Protein AF-A0A2C6L1K0-F1 (afdb_monomer)

Foldseek 3Di:
DPPPADFFDDPDPVRSVVRRVVVVVVVVVCVVCVVVNDDDDDDPVVVVVVVCCVPPPDDDDDD

Radius of gyration: 14.82 Å; Cα contacts (8 Å, |Δi|>4): 24; chains: 1; bounding box: 42×26×28 Å

Sequence (63 aa):
MANHGLVGVGRSVDEAFTVCQVVEKCARIYAWSKTIGQPVVIPEQDVLHLGRAYRSTYGQSSK

Mean predicted aligned erro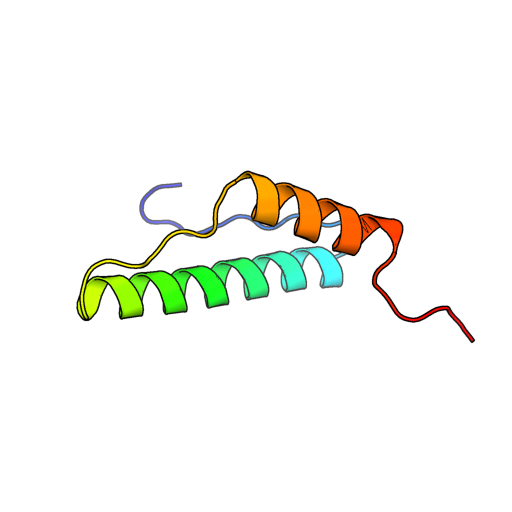r: 4.25 Å

Organism: NCBI:txid1383067

Solvent-accessible surface area (backbone atoms only — not comparable to full-atom values): 3983 Å² total; per-residue (Å²): 106,86,97,75,63,87,86,58,71,54,98,44,70,68,50,12,48,50,46,42,51,52,52,52,54,50,49,52,52,50,52,53,36,49,75,78,46,82,69,83,77,79,56,67,70,56,54,54,50,51,56,46,41,56,75,75,74,51,77,81,77,82,128

Nearest PDB structures (foldseek):
  3ogl-assembly1_A  TM=4.153E-01  e=4.315E+00  Arabidopsis thaliana

pLDDT: mean 93.3, std 9.61, range [47.88, 98.44]

InterPro domains:
  IPR001303 Class II aldolase/adducin N-terminal [PF00596] (1-30)
  IPR036409 Class II aldolase/adducin N-terminal domain superfamily [G3DSA:3.40.225.10] (1-61)
  IPR036409 Class II aldolase/adducin N-terminal domain superfamily [SSF53639] (1-57)

Structure (mmCIF, N/CA/C/O backbone):
data_AF-A0A2C6L1K0-F1
#
_entry.id   AF-A0A2C6L1K0-F1
#
loop_
_atom_site.group_PDB
_atom_site.id
_atom_site.type_symbol
_atom_site.label_atom_id
_atom_site.label_alt_id
_atom_site.label_comp_id
_atom_site.label_asym_id
_atom_site.label_entity_id
_atom_site.label_seq_id
_atom_site.pdbx_PDB_ins_code
_atom_site.Cartn_x
_atom_site.Cartn_y
_atom_site.Cartn_z
_atom_site.occupancy
_atom_site.B_iso_or_equiv
_atom_site.auth_seq_id
_atom_site.auth_comp_id
_atom_site.auth_asym_id
_atom_site.auth_atom_id
_atom_site.pdbx_PDB_model_num
ATOM 1 N N . MET A 1 1 ? -4.400 12.301 -9.207 1.00 66.44 1 MET A N 1
ATOM 2 C CA . MET A 1 1 ? -5.109 11.351 -10.092 1.00 66.44 1 MET A CA 1
ATOM 3 C C . MET A 1 1 ? -6.395 10.872 -9.425 1.00 66.44 1 MET A C 1
ATOM 5 O O . MET A 1 1 ? -6.483 9.727 -9.002 1.00 66.44 1 MET A O 1
ATOM 9 N N . ALA A 1 2 ? -7.402 11.741 -9.297 1.00 81.38 2 ALA A N 1
ATOM 10 C CA . ALA A 1 2 ? -8.724 11.273 -8.882 1.00 81.38 2 ALA A CA 1
ATOM 11 C C . ALA A 1 2 ? -9.335 10.449 -10.029 1.00 81.38 2 ALA A C 1
ATOM 13 O O . ALA A 1 2 ? -9.203 10.825 -11.195 1.00 81.38 2 ALA A O 1
ATOM 14 N N . ASN A 1 3 ? -9.967 9.322 -9.701 1.00 89.12 3 ASN A N 1
ATOM 15 C CA . ASN A 1 3 ? -10.683 8.457 -10.650 1.00 89.12 3 ASN A CA 1
ATOM 16 C C . ASN A 1 3 ? -9.819 7.777 -11.737 1.00 89.12 3 ASN A C 1
ATOM 18 O O . ASN A 1 3 ? -10.367 7.364 -12.751 1.00 89.12 3 ASN A O 1
ATOM 22 N N . HIS A 1 4 ? -8.493 7.674 -11.559 1.00 94.06 4 HIS A N 1
ATOM 23 C CA . HIS A 1 4 ? -7.594 7.049 -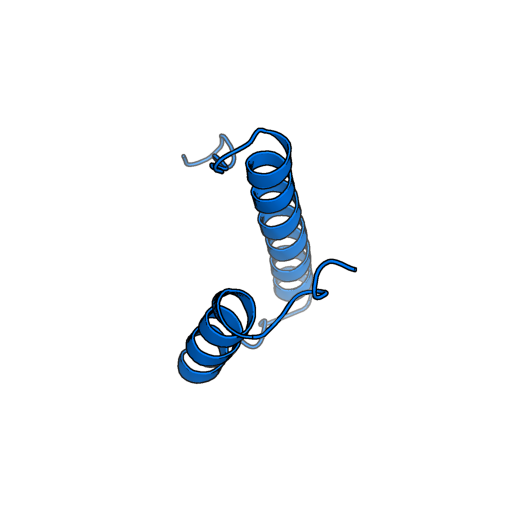12.553 1.00 94.06 4 HIS A CA 1
ATOM 24 C C . HIS A 1 4 ? -6.725 5.915 -11.990 1.00 94.06 4 HIS A C 1
ATOM 26 O O . HIS A 1 4 ? -6.492 4.936 -12.686 1.00 94.06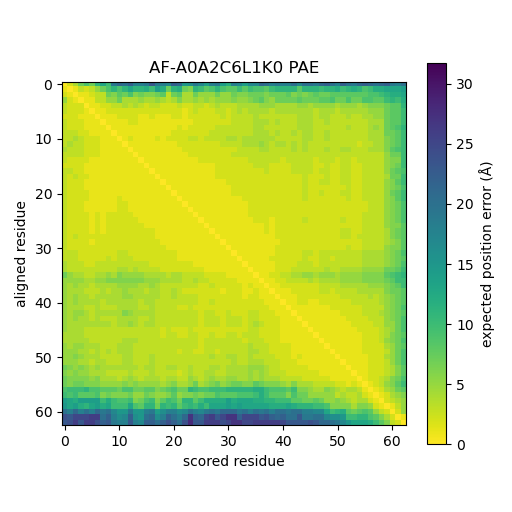 4 HIS A O 1
ATOM 32 N N . GLY A 1 5 ? -6.245 6.027 -10.748 1.00 93.06 5 GLY A N 1
ATOM 33 C CA . GLY A 1 5 ? -5.371 5.024 -10.128 1.00 93.06 5 GLY A CA 1
ATOM 34 C C . GLY A 1 5 ? -4.080 5.631 -9.581 1.00 93.06 5 GLY A C 1
ATOM 35 O O . GLY A 1 5 ? -4.025 6.833 -9.304 1.00 93.06 5 GLY A O 1
ATOM 36 N N . LEU A 1 6 ? -3.053 4.793 -9.421 1.00 96.06 6 LEU A N 1
ATOM 37 C CA . LEU A 1 6 ? -1.735 5.187 -8.920 1.00 96.06 6 LEU A CA 1
ATOM 38 C C . LEU A 1 6 ? -0.663 5.155 -10.019 1.00 96.06 6 LEU A C 1
ATOM 40 O O . LEU A 1 6 ? -0.834 4.509 -11.051 1.00 96.06 6 LEU A O 1
ATOM 44 N N . VAL A 1 7 ? 0.471 5.799 -9.752 1.00 97.00 7 VAL A N 1
ATOM 45 C CA . VAL A 1 7 ? 1.699 5.665 -10.545 1.00 97.00 7 VAL A CA 1
ATOM 46 C C . VAL A 1 7 ? 2.799 5.174 -9.611 1.00 97.00 7 VAL A C 1
ATOM 48 O O . VAL A 1 7 ? 3.110 5.843 -8.627 1.00 97.00 7 VAL A O 1
ATOM 51 N N . GLY A 1 8 ? 3.355 3.997 -9.897 1.00 96.88 8 GLY A N 1
ATOM 52 C CA . GLY A 1 8 ? 4.516 3.448 -9.195 1.00 96.88 8 GLY A CA 1
ATOM 53 C C . GLY A 1 8 ? 5.804 3.718 -9.965 1.00 96.88 8 GLY A C 1
ATOM 54 O O . GLY A 1 8 ? 5.824 3.667 -11.193 1.00 96.88 8 GLY A O 1
ATOM 55 N N . VAL A 1 9 ? 6.879 4.002 -9.235 1.00 97.69 9 VAL A N 1
ATOM 56 C CA . VAL A 1 9 ? 8.217 4.249 -9.786 1.00 97.69 9 VAL A CA 1
ATOM 57 C C . VAL A 1 9 ? 9.250 3.410 -9.040 1.00 97.69 9 VAL A C 1
ATOM 59 O O . VAL A 1 9 ? 9.071 3.101 -7.862 1.00 97.69 9 VAL A O 1
ATOM 62 N N . GLY A 1 10 ? 10.329 3.047 -9.727 1.00 96.44 10 GLY A N 1
ATOM 63 C CA . GLY A 1 10 ? 11.425 2.240 -9.195 1.00 96.44 10 GLY A CA 1
ATOM 64 C C . GLY A 1 10 ? 12.647 2.312 -10.110 1.00 96.44 10 GLY A C 1
ATOM 65 O O . GLY A 1 10 ? 12.557 2.805 -11.234 1.00 96.44 10 GLY A O 1
ATOM 66 N N . ARG A 1 11 ? 13.797 1.831 -9.632 1.00 96.81 11 ARG A N 1
ATOM 67 C CA . ARG A 1 11 ? 15.055 1.752 -10.398 1.00 96.81 11 ARG A CA 1
ATOM 68 C C . ARG A 1 11 ? 14.982 0.698 -11.505 1.00 96.81 11 ARG A C 1
ATOM 70 O O . ARG A 1 11 ? 15.740 0.767 -12.466 1.00 96.81 11 ARG A O 1
ATOM 77 N N . SER A 1 12 ? 14.075 -0.265 -11.366 1.00 97.88 12 SER A N 1
ATOM 78 C CA . SER A 1 12 ? 13.725 -1.268 -12.369 1.00 97.88 12 SER A CA 1
ATOM 79 C C . SER A 1 12 ? 12.207 -1.422 -12.464 1.00 97.88 12 SER A C 1
ATOM 81 O O . SER A 1 12 ? 11.464 -0.981 -11.582 1.00 97.88 12 SER A O 1
ATOM 83 N N . VAL A 1 13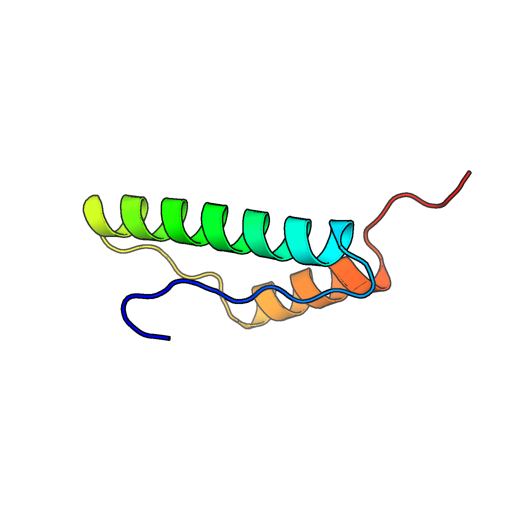 ? 11.742 -2.083 -13.528 1.00 98.12 13 VAL A N 1
ATOM 84 C CA . VAL A 1 13 ? 10.324 -2.436 -13.690 1.00 98.12 13 VAL A CA 1
ATOM 85 C C . VAL A 1 13 ? 9.847 -3.322 -12.539 1.00 98.12 13 VAL A C 1
ATOM 87 O O . VAL A 1 13 ? 8.768 -3.075 -12.010 1.00 98.12 13 VAL A O 1
ATOM 90 N N . ASP A 1 14 ? 10.658 -4.287 -12.094 1.00 97.81 14 ASP A N 1
ATOM 91 C CA . ASP A 1 14 ? 10.313 -5.164 -10.967 1.00 97.81 14 ASP A CA 1
ATOM 92 C C . ASP A 1 14 ? 10.117 -4.379 -9.666 1.00 97.81 14 ASP A C 1
ATOM 94 O O . ASP A 1 14 ? 9.170 -4.623 -8.915 1.00 97.81 14 ASP A O 1
ATOM 98 N N . GLU A 1 15 ? 10.978 -3.391 -9.405 1.00 95.88 15 GLU A N 1
ATOM 99 C CA . GLU A 1 15 ? 10.832 -2.523 -8.239 1.00 95.88 15 GLU A CA 1
ATOM 100 C C . GLU A 1 15 ? 9.582 -1.643 -8.356 1.00 95.88 15 GLU A C 1
ATOM 102 O O . GLU A 1 15 ? 8.793 -1.574 -7.413 1.00 95.88 15 GLU A O 1
ATOM 107 N N . ALA A 1 16 ? 9.355 -1.018 -9.516 1.00 98.25 16 ALA A N 1
ATOM 108 C CA . ALA A 1 16 ? 8.169 -0.195 -9.754 1.00 98.25 16 ALA A CA 1
ATOM 109 C C . ALA A 1 16 ? 6.871 -1.009 -9.603 1.00 98.25 16 ALA A C 1
ATOM 111 O O . ALA A 1 16 ? 5.907 -0.551 -8.987 1.00 98.25 16 ALA A O 1
ATOM 112 N N . PHE A 1 17 ? 6.863 -2.244 -10.109 1.00 98.19 17 PHE A N 1
ATOM 113 C CA . PHE A 1 17 ? 5.743 -3.166 -9.976 1.00 98.19 17 PHE A CA 1
ATOM 114 C C . PHE A 1 17 ? 5.523 -3.588 -8.520 1.00 98.19 17 PHE A C 1
ATOM 116 O O . PHE A 1 17 ? 4.387 -3.568 -8.043 1.00 98.19 17 PHE A O 1
ATOM 123 N N . THR A 1 18 ? 6.598 -3.875 -7.781 1.00 96.75 18 THR A N 1
ATOM 124 C CA . THR A 1 18 ? 6.531 -4.175 -6.343 1.00 96.75 18 THR A CA 1
ATOM 125 C C . THR A 1 18 ? 5.902 -3.017 -5.565 1.00 96.75 18 THR A C 1
ATOM 127 O O . THR A 1 18 ? 5.014 -3.237 -4.740 1.00 96.75 18 THR A O 1
ATOM 130 N N . VAL A 1 19 ? 6.294 -1.771 -5.860 1.00 97.12 19 VAL A N 1
ATOM 131 C CA . VAL A 1 19 ? 5.682 -0.572 -5.261 1.00 97.12 19 VAL A CA 1
ATOM 132 C C . VAL A 1 19 ? 4.178 -0.525 -5.545 1.00 97.12 19 VAL A C 1
ATOM 134 O O . VAL A 1 19 ? 3.394 -0.354 -4.609 1.00 97.12 19 VAL A O 1
ATOM 137 N N . CYS A 1 20 ? 3.755 -0.742 -6.797 1.00 98.31 20 CYS A N 1
ATOM 138 C CA . CYS A 1 20 ? 2.333 -0.794 -7.148 1.00 98.31 20 CYS A CA 1
ATOM 139 C C . CYS A 1 20 ? 1.570 -1.858 -6.349 1.00 98.31 20 CYS A C 1
ATOM 141 O O . CYS A 1 20 ? 0.505 -1.569 -5.805 1.00 98.31 20 CYS A O 1
ATOM 143 N N . GLN A 1 21 ? 2.121 -3.068 -6.230 1.00 98.38 21 GLN A N 1
ATOM 144 C CA . GLN A 1 21 ? 1.487 -4.163 -5.492 1.00 98.38 21 GLN A CA 1
ATOM 145 C C . GLN A 1 21 ? 1.341 -3.864 -3.996 1.00 98.38 21 GLN A C 1
ATOM 147 O O . GLN A 1 21 ? 0.307 -4.177 -3.401 1.00 98.38 21 GLN A O 1
ATOM 152 N N . VAL A 1 22 ? 2.359 -3.256 -3.379 1.00 97.50 22 VAL A N 1
ATOM 153 C CA . VAL A 1 22 ? 2.312 -2.873 -1.961 1.00 97.50 22 VAL A CA 1
ATOM 154 C C . VAL A 1 22 ? 1.233 -1.818 -1.730 1.00 97.50 22 VAL A C 1
ATOM 156 O O . VA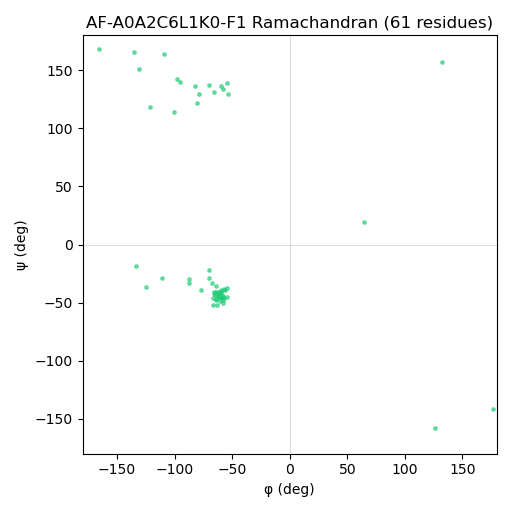L A 1 22 ? 0.410 -1.986 -0.829 1.00 97.50 22 VAL A O 1
ATOM 159 N N . VAL A 1 23 ? 1.191 -0.770 -2.559 1.00 97.94 23 VAL A N 1
ATOM 160 C CA . VAL A 1 23 ? 0.179 0.292 -2.444 1.00 97.94 23 VAL A CA 1
ATOM 161 C C . VAL A 1 23 ? -1.228 -0.272 -2.640 1.00 97.94 23 VAL A C 1
ATOM 163 O O . VAL A 1 23 ? -2.101 0.002 -1.820 1.00 97.94 23 VAL A O 1
ATOM 166 N N . GLU A 1 24 ? -1.440 -1.114 -3.652 1.00 98.38 24 GLU A N 1
ATOM 167 C CA . GLU A 1 24 ? -2.741 -1.739 -3.925 1.00 98.38 24 GLU A CA 1
ATOM 168 C C . GLU A 1 24 ? -3.203 -2.636 -2.766 1.00 98.38 24 GLU A C 1
ATOM 170 O O . GLU A 1 24 ? -4.344 -2.553 -2.302 1.00 98.38 24 GLU A O 1
ATOM 175 N N . LYS A 1 25 ? -2.302 -3.457 -2.209 1.00 98.44 25 LYS A N 1
ATOM 176 C CA . LYS A 1 25 ? -2.621 -4.294 -1.044 1.00 98.44 25 LYS A CA 1
ATOM 177 C C . LYS A 1 25 ? -3.013 -3.445 0.168 1.00 98.44 25 LYS A C 1
ATOM 179 O O . LYS A 1 25 ? -3.980 -3.787 0.851 1.00 98.44 25 LYS A O 1
ATOM 184 N N . CYS A 1 26 ? -2.292 -2.355 0.428 1.00 97.56 26 CYS A N 1
ATOM 185 C CA . CYS A 1 26 ? -2.614 -1.414 1.501 1.00 97.56 26 CYS A CA 1
ATOM 186 C C . CYS A 1 26 ? -3.959 -0.713 1.262 1.00 97.56 26 CYS A C 1
ATOM 188 O O . CYS A 1 26 ? -4.761 -0.628 2.191 1.00 97.56 26 CYS A O 1
ATOM 190 N N . ALA A 1 27 ? -4.239 -0.275 0.030 1.00 97.38 27 ALA A N 1
ATOM 191 C CA . ALA A 1 27 ? -5.509 0.345 -0.343 1.00 97.38 27 ALA A CA 1
ATOM 192 C C . ALA A 1 27 ? -6.690 -0.602 -0.091 1.00 97.38 27 ALA A C 1
ATOM 194 O O . ALA A 1 27 ? -7.671 -0.203 0.535 1.00 97.38 27 ALA A O 1
ATOM 195 N N . ARG A 1 28 ? -6.562 -1.881 -0.472 1.00 98.19 28 ARG A N 1
ATOM 196 C CA . ARG A 1 28 ? -7.570 -2.913 -0.188 1.00 98.19 28 ARG A CA 1
ATOM 197 C C . ARG A 1 28 ? -7.801 -3.112 1.310 1.00 98.19 28 ARG A C 1
ATOM 199 O O . ARG A 1 28 ? -8.948 -3.119 1.748 1.00 98.19 28 ARG A O 1
ATOM 206 N N . ILE A 1 29 ? -6.731 -3.252 2.099 1.00 98.06 29 ILE A N 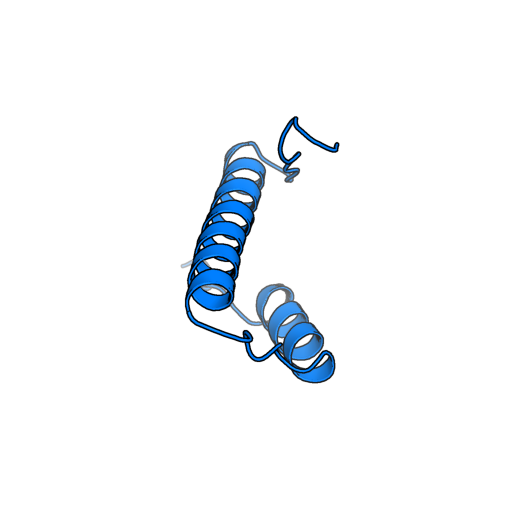1
ATOM 207 C CA . ILE A 1 29 ? -6.832 -3.411 3.562 1.00 98.06 29 ILE A CA 1
ATOM 208 C C . ILE A 1 29 ? -7.519 -2.192 4.182 1.00 98.06 29 ILE A C 1
ATOM 210 O O . ILE A 1 29 ? -8.417 -2.351 5.010 1.00 98.06 29 ILE A O 1
ATOM 214 N N . TYR A 1 30 ? -7.134 -0.985 3.767 1.00 98.00 30 TYR A N 1
ATOM 215 C CA . TYR A 1 30 ? -7.720 0.253 4.265 1.00 98.00 30 TYR A CA 1
ATOM 216 C C . TYR A 1 30 ? -9.203 0.362 3.900 1.00 98.00 30 TYR A C 1
ATOM 218 O O . TYR A 1 30 ? -10.020 0.633 4.777 1.00 98.00 30 TYR A O 1
ATOM 226 N N . ALA 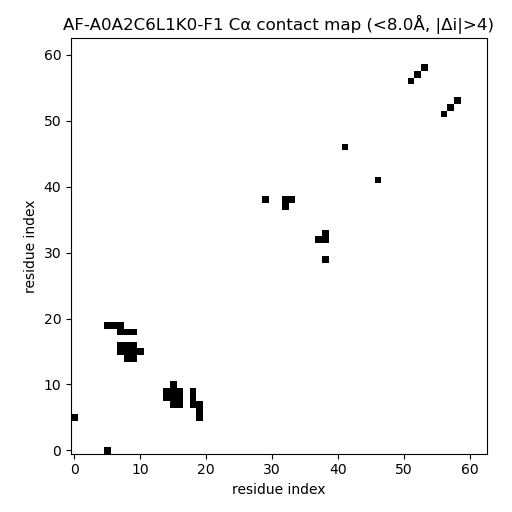A 1 31 ? -9.562 0.093 2.640 1.00 97.81 31 ALA A N 1
ATOM 227 C CA . ALA A 1 31 ? -10.943 0.109 2.173 1.00 97.81 31 ALA A CA 1
ATOM 228 C C . ALA A 1 31 ? -11.813 -0.864 2.979 1.00 97.81 31 ALA A C 1
ATOM 230 O O . ALA A 1 31 ? -12.828 -0.453 3.533 1.00 97.81 31 ALA A O 1
ATOM 231 N N . TRP A 1 32 ? -11.385 -2.120 3.142 1.00 98.25 32 TRP A N 1
ATOM 2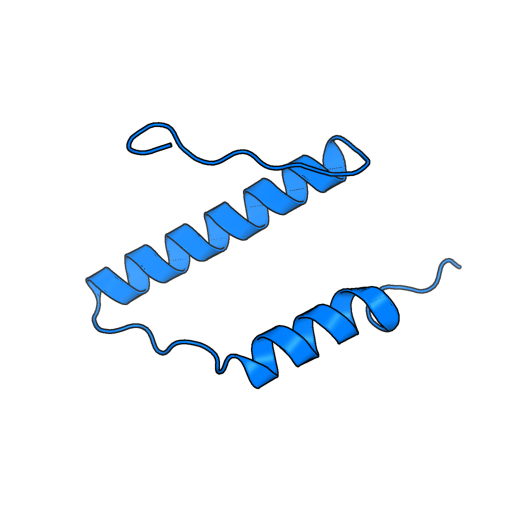32 C CA . TRP A 1 32 ? -12.116 -3.101 3.953 1.00 98.25 32 TRP A CA 1
ATOM 233 C C . TRP A 1 32 ? -12.227 -2.686 5.419 1.00 98.25 32 TRP A C 1
ATOM 235 O O . TRP A 1 32 ? -13.313 -2.713 5.995 1.00 98.25 32 TRP A O 1
ATOM 245 N N . SER A 1 33 ? -11.133 -2.218 6.014 1.00 98.19 33 SER A N 1
ATOM 246 C CA . SER A 1 33 ? -11.142 -1.728 7.394 1.00 98.19 33 SER A CA 1
ATOM 247 C C . SER A 1 33 ? -12.118 -0.558 7.566 1.00 98.19 33 SER A C 1
ATOM 249 O O . SER A 1 33 ? -12.850 -0.523 8.551 1.00 98.19 33 SER A O 1
ATOM 251 N N . LYS A 1 34 ? -12.196 0.357 6.584 1.00 98.12 34 LYS A N 1
ATOM 252 C CA . LYS A 1 34 ? -13.171 1.461 6.566 1.00 98.12 34 LYS A CA 1
ATOM 253 C C . LYS A 1 34 ? -14.613 0.994 6.400 1.00 98.12 34 LYS A C 1
ATOM 255 O O . LYS A 1 34 ? -15.501 1.638 6.945 1.00 98.12 34 LYS A O 1
ATOM 260 N N . THR A 1 35 ? -14.858 -0.094 5.665 1.00 98.12 35 THR A N 1
ATOM 261 C CA . THR A 1 35 ? -16.215 -0.657 5.545 1.00 98.12 35 THR A CA 1
ATOM 262 C C . THR A 1 35 ? -16.703 -1.299 6.841 1.00 98.12 35 THR A C 1
ATOM 264 O O . THR A 1 35 ? -17.901 -1.300 7.097 1.00 98.12 35 THR A O 1
ATOM 267 N N . ILE A 1 36 ? -15.788 -1.817 7.668 1.00 97.75 36 ILE A N 1
ATOM 268 C CA . ILE A 1 36 ? -16.111 -2.462 8.949 1.00 97.75 36 ILE A CA 1
ATOM 269 C C . ILE A 1 36 ? -16.172 -1.433 10.090 1.00 97.75 36 ILE A C 1
ATOM 271 O O . ILE A 1 36 ? -16.965 -1.580 11.016 1.00 97.75 36 ILE A O 1
ATOM 275 N N . GLY A 1 37 ? -15.350 -0.382 10.042 1.00 97.06 37 GLY A N 1
ATOM 276 C CA . GLY A 1 37 ? -15.298 0.637 11.085 1.00 97.06 37 GLY A CA 1
ATOM 277 C C . GLY A 1 37 ? -14.215 1.684 10.844 1.00 97.06 37 GLY A C 1
ATOM 278 O O . GLY A 1 37 ? -13.986 2.129 9.720 1.00 97.06 37 GLY A O 1
ATOM 279 N N . GLN A 1 38 ? -13.544 2.115 11.913 1.00 97.50 38 GLN A N 1
ATOM 280 C CA . GLN A 1 38 ? -12.453 3.082 11.819 1.00 97.50 38 GLN A CA 1
ATOM 281 C C . GLN A 1 38 ? -11.092 2.363 11.894 1.00 97.50 38 GLN A C 1
ATOM 283 O O . GLN A 1 38 ? -10.754 1.824 12.946 1.00 97.50 38 GLN A O 1
ATOM 288 N N . PRO A 1 39 ? -10.287 2.365 10.813 1.00 97.62 39 PRO A N 1
ATOM 289 C CA . PRO A 1 39 ? -8.929 1.846 10.838 1.00 97.62 39 PRO A CA 1
ATOM 290 C C . PRO A 1 39 ? -8.079 2.609 11.852 1.00 97.62 39 PRO A C 1
ATOM 292 O O . PRO A 1 39 ? -8.105 3.845 11.891 1.00 97.62 39 PRO A O 1
ATOM 295 N N . VAL A 1 40 ? -7.293 1.863 12.626 1.00 96.88 40 VAL A N 1
ATOM 296 C CA . VAL A 1 40 ? -6.261 2.412 13.506 1.00 96.88 40 VAL A CA 1
ATOM 297 C C . VAL A 1 40 ? -5.026 2.706 12.661 1.00 96.88 40 VAL A C 1
ATOM 299 O O . VAL A 1 40 ? -4.493 1.821 11.992 1.00 96.88 40 VAL A O 1
ATOM 302 N N . VAL A 1 41 ? -4.595 3.964 12.660 1.00 96.12 41 VAL A N 1
ATOM 303 C CA . VAL A 1 41 ? -3.435 4.418 11.887 1.00 96.12 41 VAL A CA 1
ATOM 304 C C . VAL A 1 41 ? -2.157 4.114 12.666 1.00 96.12 41 VAL A C 1
ATOM 306 O O . VAL A 1 41 ? -2.096 4.340 13.873 1.00 96.12 41 VAL A O 1
ATOM 309 N N . ILE A 1 42 ? -1.137 3.610 11.970 1.00 97.00 42 ILE A N 1
ATOM 310 C CA . ILE A 1 42 ? 0.187 3.374 12.555 1.00 97.00 42 ILE A CA 1
ATOM 311 C C . ILE A 1 42 ? 0.801 4.732 12.938 1.00 97.00 42 ILE A C 1
ATOM 313 O O . ILE A 1 42 ? 0.811 5.631 12.092 1.00 97.00 42 ILE A O 1
ATOM 317 N N . PRO A 1 43 ? 1.328 4.900 14.165 1.00 98.19 43 PRO A N 1
ATOM 318 C CA . PRO A 1 43 ? 1.994 6.133 14.570 1.00 98.19 43 PRO A CA 1
ATOM 319 C C . PRO A 1 43 ? 3.122 6.524 13.611 1.00 98.19 43 PRO A C 1
ATOM 321 O O . PRO A 1 43 ? 3.912 5.684 13.179 1.00 98.19 43 PRO A O 1
ATOM 324 N N . GLU A 1 44 ? 3.240 7.817 13.308 1.00 97.50 44 GLU A N 1
ATOM 325 C CA . GLU A 1 44 ? 4.227 8.327 12.347 1.00 97.50 44 GLU A CA 1
ATOM 326 C C . GLU A 1 44 ? 5.664 7.923 12.709 1.00 97.50 44 GLU A C 1
ATOM 328 O O . GLU A 1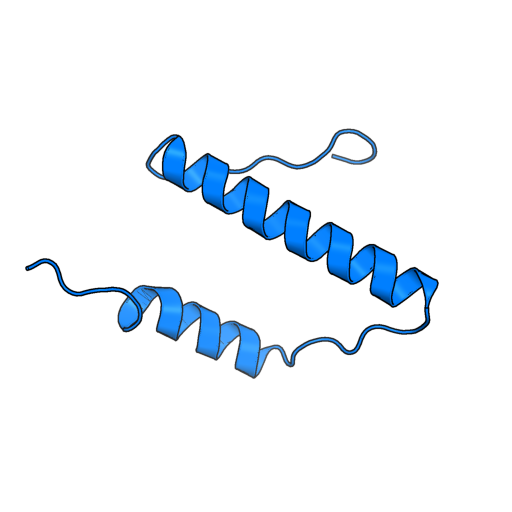 44 ? 6.442 7.520 11.844 1.00 97.50 44 GLU A O 1
ATOM 333 N N . GLN A 1 45 ? 6.000 7.942 14.000 1.00 98.00 45 GLN A N 1
ATOM 334 C CA . GLN A 1 45 ? 7.307 7.515 14.500 1.00 98.00 45 GLN A CA 1
ATOM 335 C C . GLN A 1 45 ? 7.653 6.067 14.109 1.00 98.00 45 GLN A C 1
ATOM 337 O O . GLN A 1 45 ? 8.797 5.790 13.734 1.00 98.00 45 GLN A O 1
ATOM 342 N N . ASP A 1 46 ? 6.664 5.169 14.122 1.00 97.88 46 ASP A N 1
ATOM 343 C CA . ASP A 1 46 ? 6.843 3.754 13.802 1.00 97.88 46 ASP A CA 1
ATOM 344 C C . ASP A 1 46 ? 6.962 3.568 12.288 1.00 97.88 46 ASP A C 1
ATOM 346 O O . ASP A 1 46 ? 7.821 2.818 11.825 1.00 97.88 46 ASP A O 1
ATOM 350 N N . VAL A 1 47 ? 6.183 4.319 11.498 1.00 96.50 47 VAL A N 1
ATOM 351 C CA . VAL A 1 47 ? 6.314 4.358 10.029 1.00 96.50 47 VAL A CA 1
ATOM 352 C C . VAL A 1 47 ? 7.720 4.805 9.625 1.00 96.50 47 VAL A C 1
ATOM 354 O O . VAL A 1 47 ? 8.364 4.175 8.781 1.00 96.50 47 VAL A O 1
ATOM 357 N N . LEU A 1 48 ? 8.232 5.865 10.254 1.00 97.06 48 LEU A N 1
ATOM 358 C CA . LEU A 1 48 ? 9.579 6.370 10.001 1.00 97.06 48 LEU A CA 1
ATOM 359 C C . LEU A 1 48 ? 10.655 5.370 10.440 1.00 97.06 48 LEU A C 1
ATOM 361 O O . LEU A 1 48 ? 11.642 5.183 9.723 1.00 97.06 48 LEU A O 1
ATOM 365 N N . HIS A 1 49 ? 10.480 4.719 11.594 1.00 96.62 49 HIS A N 1
ATOM 366 C CA . HIS A 1 49 ? 11.404 3.698 12.086 1.00 96.62 49 HIS A CA 1
ATOM 367 C C . HIS A 1 49 ? 11.465 2.487 11.144 1.00 96.62 49 HIS A C 1
ATOM 369 O O . HIS A 1 49 ? 12.549 2.133 10.677 1.00 96.62 49 HIS A O 1
ATOM 375 N N . LEU A 1 50 ? 10.312 1.912 10.794 1.00 95.19 50 LEU A N 1
ATOM 376 C CA . LEU A 1 50 ? 10.209 0.767 9.886 1.00 95.19 50 LEU A CA 1
ATOM 377 C C . LEU A 1 50 ? 10.733 1.105 8.488 1.00 95.19 50 LEU A C 1
ATOM 379 O O . LEU A 1 50 ? 11.469 0.317 7.898 1.00 95.19 50 LEU A O 1
ATOM 383 N N . GLY A 1 51 ? 10.426 2.300 7.974 1.00 93.81 51 GLY A N 1
ATOM 384 C CA . GLY A 1 51 ? 10.928 2.759 6.681 1.00 93.81 51 GLY A CA 1
ATOM 385 C C . GLY A 1 51 ? 12.451 2.922 6.650 1.00 93.81 51 GLY A C 1
ATOM 386 O O . GLY A 1 51 ? 13.075 2.646 5.625 1.00 93.81 51 GLY A O 1
ATOM 387 N N . ARG A 1 52 ? 13.074 3.353 7.757 1.00 95.69 52 ARG A N 1
ATOM 388 C CA . ARG A 1 52 ? 14.542 3.362 7.885 1.00 95.69 52 ARG A CA 1
ATOM 389 C C . ARG A 1 52 ? 15.093 1.941 7.913 1.00 95.69 52 ARG A C 1
ATOM 391 O O . ARG A 1 52 ? 15.937 1.635 7.079 1.00 95.69 52 ARG A O 1
ATOM 398 N N . ALA A 1 53 ? 14.569 1.080 8.787 1.00 94.56 53 ALA A N 1
ATOM 399 C CA . ALA A 1 53 ? 15.012 -0.308 8.905 1.00 94.56 53 ALA A CA 1
ATOM 400 C C . ALA A 1 53 ? 14.940 -1.048 7.558 1.00 94.56 53 ALA A C 1
ATOM 402 O O . ALA A 1 53 ? 15.919 -1.668 7.151 1.00 94.56 53 ALA A O 1
ATOM 403 N N . TYR A 1 54 ? 13.837 -0.882 6.816 1.00 91.00 54 TYR A N 1
ATOM 404 C CA . TYR A 1 54 ? 13.661 -1.455 5.479 1.00 91.00 54 TYR A CA 1
ATOM 405 C C . TYR A 1 54 ? 14.786 -1.079 4.501 1.00 91.00 54 TYR A C 1
ATOM 407 O O . TYR A 1 54 ? 15.197 -1.897 3.687 1.00 91.00 54 TYR A O 1
ATOM 415 N N . ARG A 1 55 ? 15.290 0.159 4.574 1.00 89.12 55 ARG A N 1
ATOM 416 C CA . ARG A 1 55 ? 16.320 0.672 3.657 1.00 89.12 55 ARG A CA 1
ATOM 417 C C . ARG A 1 55 ? 17.749 0.382 4.101 1.00 89.12 55 ARG A C 1
ATOM 419 O O . ARG A 1 55 ? 18.625 0.326 3.245 1.00 89.12 55 ARG A O 1
ATOM 426 N N . SER A 1 56 ? 18.004 0.291 5.406 1.00 90.56 56 SER A N 1
ATOM 427 C CA . SER A 1 56 ? 19.372 0.283 5.940 1.00 90.56 56 SER A CA 1
ATOM 428 C C . SER A 1 56 ? 19.821 -1.042 6.544 1.00 90.56 56 SER A C 1
ATOM 430 O O . SER A 1 56 ? 21.019 -1.297 6.581 1.00 90.56 56 SER A O 1
ATOM 432 N N . THR A 1 57 ? 18.905 -1.854 7.075 1.00 87.31 57 THR A N 1
ATOM 433 C CA . THR A 1 57 ? 19.264 -3.056 7.855 1.00 87.31 57 THR A CA 1
ATOM 434 C C . THR A 1 57 ? 18.476 -4.302 7.471 1.00 87.31 57 THR A C 1
ATOM 436 O O . THR A 1 57 ? 18.893 -5.408 7.803 1.00 87.31 57 THR A O 1
ATOM 439 N N . TYR A 1 58 ? 17.342 -4.143 6.793 1.00 85.50 58 TYR A N 1
ATOM 440 C CA . TYR A 1 58 ? 16.470 -5.237 6.396 1.00 85.50 58 TYR A CA 1
ATOM 441 C C . TYR A 1 58 ? 16.768 -5.696 4.965 1.00 85.50 58 TYR A C 1
ATOM 443 O O . TYR A 1 58 ? 16.988 -4.885 4.070 1.00 85.50 58 TYR A O 1
ATOM 451 N N . GLY A 1 59 ? 16.731 -7.007 4.746 1.00 82.12 59 GLY A N 1
ATOM 452 C CA . GLY A 1 59 ? 17.072 -7.641 3.475 1.00 82.12 59 GLY A CA 1
ATOM 453 C C . GLY A 1 59 ? 18.011 -8.821 3.700 1.00 82.12 59 GLY A C 1
ATOM 454 O O . GLY A 1 59 ? 18.676 -8.913 4.730 1.00 82.12 59 GLY A O 1
ATOM 455 N N . GLN A 1 60 ? 18.041 -9.762 2.762 1.00 79.75 60 GLN A N 1
ATOM 456 C CA . GLN A 1 60 ? 19.006 -10.855 2.825 1.00 79.75 60 GLN A CA 1
ATOM 457 C C . GLN A 1 60 ? 20.364 -10.348 2.336 1.00 79.75 60 GLN A C 1
ATOM 459 O O . GLN A 1 60 ? 20.448 -9.748 1.264 1.00 79.75 60 GLN A O 1
ATOM 464 N N . SER A 1 61 ? 21.428 -10.590 3.106 1.00 68.00 61 SER A N 1
ATOM 465 C CA . SER A 1 61 ? 22.792 -10.431 2.599 1.00 68.00 61 SER A CA 1
ATOM 466 C C . SER A 1 61 ? 22.963 -11.337 1.382 1.00 68.00 61 SER A C 1
ATOM 468 O O . SER A 1 61 ? 22.554 -12.501 1.427 1.00 68.00 61 SER A O 1
ATOM 470 N N . SER A 1 62 ? 23.550 -10.815 0.301 1.00 62.06 62 SER A N 1
ATOM 471 C CA . SER A 1 62 ? 23.977 -11.676 -0.804 1.00 62.06 62 SER A CA 1
ATOM 472 C C . SER A 1 62 ? 24.874 -12.768 -0.227 1.00 62.06 62 SER A C 1
ATOM 474 O O . SER A 1 62 ? 25.786 -12.460 0.543 1.00 62.06 62 SER A O 1
ATOM 476 N N . LYS A 1 63 ? 24.583 -14.026 -0.567 1.00 47.88 63 LYS A N 1
ATOM 477 C CA . LYS A 1 63 ? 25.596 -15.078 -0.466 1.00 47.88 63 LYS A CA 1
ATOM 478 C C . LYS A 1 63 ? 26.745 -14.776 -1.419 1.00 47.88 63 LYS A C 1
ATOM 480 O O . LYS A 1 63 ? 26.492 -14.063 -2.422 1.00 47.88 63 LYS A O 1
#

Secondary structure (DSSP, 8-state):
-TTT------SSHHHHHHHHHHHHHHHHHHHHHHHHS-PPPPPHHHHHHHHHHHHHT-SPPP-